Protein AF-A0A7S1YSC7-F1 (afdb_monomer)

Radius of gyration: 18.39 Å; Cα contacts (8 Å, |Δi|>4): 132; chains: 1; bounding box: 43×36×50 Å

Foldseek 3Di:
DVVLVCCVPPDDADQFHADPVRHFDADPVRDTHGLADPLLSVLSVLQCWQWDFDADDPPDDDPDPDRGDPPDGTDGPPVRHDQDWGADSVRHTDHDDDDD

Nearest PDB structures (foldseek):
  8e7f-assembly1_A  TM=5.819E-01  e=7.047E+00  Serratia marcescens

Structure (mmCIF, N/CA/C/O backbone):
data_AF-A0A7S1YSC7-F1
#
_entry.id   AF-A0A7S1YSC7-F1
#
loop_
_atom_site.group_PDB
_atom_site.id
_atom_site.type_symbol
_atom_site.label_atom_id
_atom_site.label_alt_id
_atom_site.label_comp_id
_atom_site.label_asym_id
_atom_site.label_entity_id
_atom_site.label_seq_id
_atom_site.pdbx_PDB_ins_code
_atom_site.Cartn_x
_atom_site.Cartn_y
_atom_site.Cartn_z
_atom_site.occupancy
_atom_site.B_iso_or_equiv
_atom_site.auth_seq_id
_atom_site.auth_comp_id
_atom_site.auth_asym_id
_atom_site.auth_atom_id
_atom_site.pdbx_PDB_model_num
ATOM 1 N N . GLU A 1 1 ? 6.825 -4.267 1.679 1.00 42.47 1 GLU A N 1
ATOM 2 C CA . GLU A 1 1 ? 6.262 -3.948 3.014 1.00 42.47 1 GLU A CA 1
ATOM 3 C C . GLU A 1 1 ? 6.248 -2.456 3.359 1.00 42.47 1 GLU A C 1
ATOM 5 O O . GLU A 1 1 ? 5.226 -1.999 3.853 1.00 42.47 1 GLU A O 1
ATOM 10 N N . ASN A 1 2 ? 7.294 -1.667 3.078 1.00 47.22 2 ASN A N 1
ATOM 11 C CA . ASN A 1 2 ? 7.318 -0.250 3.496 1.00 47.22 2 ASN A CA 1
ATOM 12 C C . ASN A 1 2 ? 6.261 0.647 2.818 1.00 47.22 2 ASN A C 1
ATOM 14 O O . ASN A 1 2 ? 5.615 1.432 3.502 1.00 47.22 2 ASN A O 1
ATOM 18 N N . MET A 1 3 ? 5.997 0.475 1.518 1.00 54.12 3 MET A N 1
ATOM 19 C CA . MET A 1 3 ? 5.081 1.360 0.773 1.00 54.12 3 MET A CA 1
ATOM 20 C C . MET A 1 3 ? 3.594 1.191 1.151 1.00 54.12 3 MET A C 1
ATOM 22 O O . MET A 1 3 ? 2.824 2.148 1.108 1.00 54.12 3 MET A O 1
ATOM 26 N N . GLY A 1 4 ? 3.187 -0.016 1.570 1.00 47.72 4 GLY A N 1
ATOM 27 C CA . GLY A 1 4 ? 1.819 -0.286 2.030 1.00 47.72 4 GLY A CA 1
ATOM 28 C C . GLY A 1 4 ? 1.536 0.318 3.406 1.00 47.72 4 GLY A C 1
ATOM 29 O O . GLY A 1 4 ? 0.453 0.849 3.644 1.00 47.72 4 GLY A O 1
ATOM 30 N N . ARG A 1 5 ? 2.538 0.303 4.295 1.00 52.19 5 ARG A N 1
ATOM 31 C CA . ARG A 1 5 ? 2.454 0.964 5.602 1.00 52.19 5 ARG A CA 1
ATOM 32 C C . ARG A 1 5 ? 2.412 2.482 5.449 1.00 52.19 5 ARG A C 1
ATOM 34 O O . ARG A 1 5 ? 1.575 3.117 6.079 1.00 52.19 5 ARG A O 1
ATOM 41 N N . GLU A 1 6 ? 3.262 3.036 4.588 1.00 53.00 6 GLU A N 1
ATOM 42 C CA . GLU A 1 6 ? 3.302 4.472 4.313 1.00 53.00 6 GLU A CA 1
ATOM 43 C C . GLU A 1 6 ? 1.995 4.954 3.667 1.00 53.00 6 GLU A C 1
ATOM 45 O O . GLU A 1 6 ? 1.407 5.906 4.161 1.00 53.00 6 GLU A O 1
ATOM 50 N N . SER A 1 7 ? 1.433 4.234 2.686 1.00 54.03 7 SER A N 1
ATOM 51 C CA . SER A 1 7 ? 0.123 4.592 2.106 1.00 54.03 7 SER A CA 1
ATOM 52 C C . SER A 1 7 ? -1.029 4.543 3.120 1.00 54.03 7 SER A C 1
ATOM 54 O O . SER A 1 7 ? -1.864 5.443 3.127 1.00 54.03 7 SER A O 1
ATOM 56 N N . MET A 1 8 ? -1.078 3.538 4.006 1.00 49.66 8 MET A N 1
ATOM 57 C CA . MET A 1 8 ? -2.132 3.466 5.035 1.00 49.66 8 MET A CA 1
ATOM 58 C C . MET A 1 8 ? -1.961 4.483 6.164 1.00 49.66 8 MET A C 1
ATOM 60 O O . MET A 1 8 ? -2.946 4.857 6.799 1.00 49.66 8 MET A O 1
ATOM 64 N N . GLN A 1 9 ? -0.729 4.912 6.444 1.00 50.12 9 GLN A N 1
ATOM 65 C CA . GLN A 1 9 ? -0.464 5.932 7.456 1.00 50.12 9 GLN A CA 1
ATOM 66 C C . GLN A 1 9 ? -0.640 7.355 6.923 1.00 50.12 9 GLN A C 1
ATOM 68 O O . GLN A 1 9 ? -1.117 8.203 7.674 1.00 50.12 9 GLN A O 1
ATOM 73 N N . LEU A 1 10 ? -0.276 7.629 5.665 1.00 46.81 10 LEU A N 1
ATOM 74 C CA . LEU A 1 10 ? -0.240 8.993 5.129 1.00 46.81 10 LEU A CA 1
ATOM 75 C C . LEU A 1 10 ? -1.554 9.450 4.478 1.00 46.81 10 LEU A C 1
ATOM 77 O O . LEU A 1 10 ? -1.802 10.651 4.431 1.00 46.81 10 LEU A O 1
ATOM 81 N N . TYR A 1 11 ? -2.413 8.536 4.012 1.00 48.41 11 TYR A N 1
ATOM 82 C CA . TYR A 1 11 ? -3.633 8.916 3.298 1.00 48.41 11 TYR A CA 1
ATOM 83 C C . TYR A 1 11 ? -4.860 8.130 3.786 1.00 48.41 11 TYR A C 1
ATOM 85 O O . TYR A 1 11 ? -5.121 7.007 3.361 1.00 48.41 11 TYR A O 1
ATOM 93 N N . SER A 1 12 ? -5.653 8.794 4.642 1.00 50.53 12 SER A N 1
ATOM 94 C CA . SER A 1 12 ? -7.122 8.935 4.491 1.00 50.53 12 SER A CA 1
ATOM 95 C C . SER A 1 12 ? -8.036 8.528 5.659 1.00 50.53 12 SER A C 1
ATOM 97 O O . SER A 1 12 ? -9.233 8.783 5.552 1.00 50.53 12 SER A O 1
ATOM 99 N N . THR A 1 13 ? -7.582 7.948 6.784 1.00 53.88 13 THR A N 1
ATOM 100 C CA . THR A 1 13 ? -8.562 7.539 7.838 1.00 53.88 13 THR A CA 1
ATOM 101 C C . THR A 1 13 ? -8.132 7.727 9.301 1.00 53.88 13 THR A C 1
ATOM 103 O O . THR A 1 13 ? -8.988 7.765 10.180 1.00 53.88 13 THR A O 1
ATOM 106 N N . GLY A 1 14 ? -6.844 7.932 9.598 1.00 60.59 14 GLY A N 1
ATOM 107 C CA . GLY A 1 14 ? -6.361 8.038 10.984 1.00 60.59 14 GLY A CA 1
ATOM 108 C C . GLY A 1 14 ? -6.187 6.675 11.677 1.00 60.59 14 GLY A C 1
ATOM 109 O O . GLY A 1 14 ? -6.375 5.623 11.072 1.00 60.59 14 GLY A O 1
ATOM 110 N N . LEU A 1 15 ? -5.755 6.677 12.946 1.00 66.19 15 LEU A N 1
ATOM 111 C CA . LEU A 1 15 ? -5.456 5.447 13.709 1.00 66.19 15 LEU A CA 1
ATOM 112 C C . LEU A 1 15 ? -6.704 4.784 14.313 1.00 66.19 15 LEU A C 1
ATOM 114 O O . LEU A 1 15 ? -6.716 3.568 14.520 1.00 66.19 15 LEU A O 1
ATOM 118 N N . TYR A 1 16 ? -7.750 5.569 14.582 1.00 70.19 16 TYR A N 1
ATOM 119 C CA . TYR A 1 16 ? -8.966 5.128 15.269 1.00 70.19 16 TYR A CA 1
ATOM 120 C C . TYR A 1 16 ? -10.214 5.435 14.450 1.00 70.19 16 TYR A C 1
ATOM 122 O O . TYR A 1 16 ? -10.295 6.487 13.817 1.00 70.19 16 TYR A O 1
ATOM 130 N N . LYS A 1 17 ? -11.175 4.506 14.456 1.00 72.06 17 LYS A N 1
ATOM 131 C CA . LYS A 1 17 ? -12.474 4.715 13.816 1.00 72.06 17 LYS A CA 1
ATOM 132 C C . LYS A 1 17 ? -13.188 5.853 14.535 1.00 72.06 17 LYS A C 1
ATOM 134 O O . LYS A 1 17 ? -13.108 5.966 15.758 1.00 72.06 17 LYS A O 1
ATOM 139 N N . LEU A 1 18 ? -13.875 6.691 13.772 1.00 79.56 18 LEU A N 1
ATOM 140 C CA . LEU A 1 18 ? -14.652 7.804 14.300 1.00 79.56 18 LEU A CA 1
ATOM 141 C C . LEU A 1 18 ? -16.141 7.539 14.075 1.00 79.56 18 LEU A C 1
ATOM 143 O O . LEU A 1 18 ? -16.540 6.959 13.064 1.00 79.56 18 LEU A O 1
ATOM 147 N N . ASN A 1 19 ? -16.954 7.983 15.022 1.00 77.12 19 ASN A N 1
ATOM 148 C CA . ASN A 1 19 ? -18.387 8.154 14.859 1.00 77.12 19 ASN A CA 1
ATOM 149 C C . ASN A 1 19 ? -18.673 9.220 13.789 1.00 77.12 19 ASN A C 1
ATOM 151 O O . ASN A 1 19 ? -17.807 10.012 13.410 1.00 77.12 19 ASN A O 1
ATOM 155 N N . ARG A 1 20 ? -19.926 9.291 13.327 1.00 76.38 20 ARG A N 1
ATOM 156 C CA . ARG A 1 20 ? -20.358 10.280 12.322 1.00 76.38 20 ARG A CA 1
ATOM 157 C C . ARG A 1 20 ? -20.215 11.735 12.795 1.00 76.38 20 ARG A C 1
ATOM 159 O O . ARG A 1 20 ? -20.161 12.638 11.970 1.00 76.38 20 ARG A O 1
ATOM 166 N N . ASP A 1 21 ? -20.150 11.944 14.105 1.00 78.00 21 ASP A N 1
ATOM 167 C CA . ASP A 1 21 ? -19.915 13.235 14.756 1.00 78.00 21 ASP A CA 1
ATOM 168 C C . ASP A 1 21 ? -18.418 13.567 14.942 1.00 78.00 21 ASP A C 1
ATOM 170 O O . ASP A 1 21 ? -18.084 14.621 15.477 1.00 78.00 21 ASP A O 1
ATOM 174 N N . GLY A 1 22 ? -17.511 12.688 14.499 1.00 70.69 22 GLY A N 1
ATOM 175 C CA . GLY A 1 22 ? -16.062 12.860 14.605 1.00 70.69 22 GLY A CA 1
ATOM 176 C C . GLY A 1 22 ? -15.455 12.422 15.941 1.00 70.69 22 GLY A C 1
ATOM 177 O O . GLY A 1 22 ? -14.237 12.503 16.101 1.00 70.69 22 GLY A O 1
ATOM 178 N N . THR A 1 23 ? -16.249 11.933 16.899 1.00 79.81 23 THR A N 1
ATOM 179 C CA . THR A 1 23 ? -15.720 11.392 18.162 1.00 79.81 23 THR A CA 1
ATOM 180 C C . THR A 1 23 ? -15.158 9.976 17.978 1.00 79.81 23 THR A C 1
ATOM 182 O O . THR A 1 23 ? -15.621 9.247 17.102 1.00 79.81 23 THR A O 1
ATOM 185 N N . PRO A 1 24 ? -14.164 9.531 18.770 1.00 77.69 24 PRO A N 1
ATOM 186 C CA . PRO A 1 24 ? -13.604 8.193 18.610 1.00 77.69 24 PRO A CA 1
ATOM 187 C C . PRO A 1 24 ? -14.609 7.088 18.950 1.00 77.69 24 PRO A C 1
ATOM 189 O O . PRO A 1 24 ? -15.189 7.082 20.038 1.00 77.69 24 PRO A O 1
ATOM 192 N N . LEU A 1 25 ? -14.757 6.122 18.045 1.00 79.00 25 LEU A N 1
ATOM 193 C CA . LEU A 1 25 ? -15.582 4.936 18.233 1.00 79.00 25 LEU A CA 1
ATOM 194 C C . LEU A 1 25 ? -14.929 4.015 19.276 1.00 79.00 25 LEU A C 1
ATOM 196 O O . LEU A 1 25 ? -13.736 3.698 19.189 1.00 79.00 25 LEU A O 1
ATOM 200 N N . ARG A 1 26 ? -15.716 3.593 20.268 1.00 79.75 26 ARG A N 1
ATOM 201 C CA . ARG A 1 26 ? -15.276 2.713 21.356 1.00 79.75 26 ARG A CA 1
ATOM 202 C C . ARG A 1 26 ? -16.052 1.401 21.341 1.00 79.75 26 ARG A C 1
ATOM 204 O O . ARG A 1 26 ? -17.230 1.394 20.996 1.00 79.75 26 ARG A O 1
ATOM 211 N N . ASP A 1 27 ? -15.384 0.312 21.700 1.00 74.31 27 ASP A N 1
ATOM 212 C CA . ASP A 1 27 ? -16.025 -0.988 21.901 1.00 74.31 27 ASP A CA 1
ATOM 213 C C . ASP A 1 27 ? -16.825 -1.037 23.219 1.00 74.31 27 ASP A C 1
ATOM 215 O O . ASP A 1 27 ? -16.868 -0.069 23.986 1.00 74.31 27 ASP A O 1
ATOM 219 N N . ALA A 1 28 ? -17.466 -2.179 23.484 1.00 72.88 28 ALA A N 1
ATOM 220 C CA . ALA A 1 28 ? -18.240 -2.412 24.704 1.00 72.88 28 ALA A CA 1
ATOM 221 C C . ALA A 1 28 ? -17.400 -2.316 25.997 1.00 72.88 28 ALA A C 1
ATOM 223 O O . ALA A 1 28 ? -17.955 -2.072 27.065 1.00 72.88 28 ALA A O 1
ATOM 224 N N . ASP A 1 29 ? -16.074 -2.446 25.896 1.00 76.31 29 ASP A N 1
ATOM 225 C CA . ASP A 1 29 ? -15.114 -2.306 26.993 1.00 76.31 29 ASP A CA 1
ATOM 226 C C . ASP A 1 29 ? -14.537 -0.877 27.097 1.00 76.31 29 ASP A C 1
ATOM 228 O O . ASP A 1 29 ? -13.626 -0.612 27.887 1.00 76.31 29 ASP A O 1
ATOM 232 N N . GLY A 1 30 ? -15.038 0.066 26.291 1.00 74.38 30 GLY A N 1
ATOM 233 C CA . GLY A 1 30 ? -14.601 1.459 26.269 1.00 74.38 30 GLY A CA 1
ATOM 234 C C . GLY A 1 30 ? -13.250 1.694 25.586 1.00 74.38 30 GLY A C 1
ATOM 235 O O . GLY A 1 30 ? -12.708 2.802 25.687 1.00 74.38 30 GLY A O 1
ATOM 236 N N . ARG A 1 31 ? -12.692 0.698 24.885 1.00 74.50 31 ARG A N 1
ATOM 237 C CA . ARG A 1 31 ? -11.422 0.822 24.159 1.00 74.50 31 ARG A CA 1
ATOM 238 C C . ARG A 1 31 ? -11.644 1.404 22.774 1.00 74.50 31 ARG A C 1
ATOM 240 O O . ARG A 1 31 ? -12.624 1.108 22.100 1.00 74.50 31 ARG A O 1
ATOM 247 N N . LEU A 1 32 ? -10.698 2.230 22.336 1.00 74.69 32 LEU A N 1
ATOM 248 C CA . LEU A 1 32 ? -10.709 2.822 21.001 1.00 74.69 32 LEU A CA 1
ATOM 249 C C . LEU A 1 32 ? -10.590 1.736 19.932 1.00 74.69 32 LEU A C 1
ATOM 251 O O . LEU A 1 32 ? -9.623 0.968 19.928 1.00 74.69 32 LEU A O 1
ATOM 255 N N . 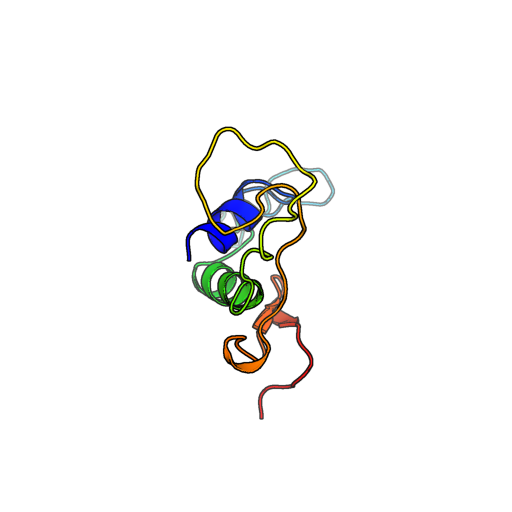GLN A 1 33 ? -11.528 1.716 18.990 1.00 69.94 33 GLN A N 1
ATOM 256 C CA . GLN A 1 33 ? -11.467 0.776 17.883 1.00 69.94 33 GLN A CA 1
ATOM 257 C C . GLN A 1 33 ? -10.473 1.282 16.835 1.00 69.94 33 GLN A C 1
ATOM 259 O O . GLN A 1 33 ? -10.617 2.379 16.289 1.00 69.94 33 GLN A O 1
ATOM 264 N N . LYS A 1 34 ? -9.434 0.490 16.560 1.00 70.56 34 LYS A N 1
ATOM 265 C CA . LYS A 1 34 ? -8.455 0.818 15.518 1.00 70.56 34 LYS A CA 1
ATOM 266 C C . LYS A 1 34 ? -9.116 0.751 14.142 1.00 70.56 34 LYS A C 1
ATOM 268 O O . LYS A 1 34 ? -9.980 -0.089 13.901 1.00 70.56 34 LYS A O 1
ATOM 273 N N . VAL A 1 35 ? -8.697 1.640 13.242 1.00 68.38 35 VAL A N 1
ATOM 274 C CA . VAL A 1 35 ? -9.179 1.648 11.849 1.00 68.38 35 VAL A CA 1
ATOM 275 C C . VAL A 1 35 ? -8.790 0.360 11.139 1.00 68.38 35 VAL A C 1
ATOM 277 O O . VAL A 1 35 ? -9.621 -0.234 10.465 1.00 68.38 35 VAL A O 1
ATOM 280 N N . TYR A 1 36 ? -7.553 -0.085 11.343 1.00 68.56 36 TYR A N 1
ATOM 281 C CA . TYR A 1 36 ? -6.983 -1.285 10.753 1.00 68.56 36 TYR A CA 1
ATOM 282 C C . TYR A 1 36 ? -6.294 -2.139 11.818 1.00 68.56 36 TYR A C 1
ATOM 284 O O . TYR A 1 36 ? -5.888 -1.672 12.885 1.00 68.56 36 TYR A O 1
ATOM 292 N N . GLU A 1 37 ? -6.089 -3.401 11.472 1.00 68.69 37 GLU A N 1
ATOM 293 C CA . GLU A 1 37 ? -5.278 -4.341 12.239 1.00 68.69 37 GLU A CA 1
ATOM 294 C C . GLU A 1 37 ? -4.046 -4.748 11.430 1.00 68.69 37 GLU A C 1
ATOM 296 O O . GLU A 1 37 ? -3.931 -4.442 10.244 1.00 68.69 37 GLU A O 1
ATOM 301 N N . ASN A 1 38 ? -3.117 -5.477 12.048 1.00 67.56 38 ASN A N 1
ATOM 302 C CA . ASN A 1 38 ? -1.893 -5.910 11.373 1.00 67.56 38 ASN A CA 1
ATOM 303 C C . ASN A 1 38 ? -2.183 -6.725 10.094 1.00 67.56 38 ASN A C 1
ATOM 305 O O . ASN A 1 38 ? -1.517 -6.571 9.073 1.00 67.56 38 ASN A O 1
ATOM 309 N N . HIS A 1 39 ? -3.235 -7.546 10.110 1.00 67.88 39 HIS A N 1
ATOM 310 C CA . HIS A 1 39 ? -3.619 -8.344 8.949 1.00 67.88 39 HIS A CA 1
ATOM 311 C C . HIS A 1 39 ? -4.147 -7.489 7.780 1.00 67.88 39 HIS A C 1
ATOM 313 O O . HIS A 1 39 ? -3.903 -7.829 6.621 1.00 67.88 39 HIS A O 1
ATOM 319 N N . HIS A 1 40 ? -4.796 -6.357 8.068 1.00 67.94 40 HIS A N 1
ATOM 320 C CA . HIS A 1 40 ? -5.222 -5.380 7.064 1.00 67.94 40 HIS A CA 1
ATOM 321 C C . HIS A 1 40 ? -4.015 -4.693 6.407 1.00 67.94 40 HIS A C 1
ATOM 323 O O . HIS A 1 40 ? -3.970 -4.556 5.187 1.00 67.94 40 HIS A O 1
ATOM 329 N N . VAL A 1 41 ? -2.983 -4.351 7.189 1.00 69.06 41 VAL A N 1
ATOM 330 C CA . VAL A 1 41 ? -1.731 -3.762 6.671 1.00 69.06 41 VAL A CA 1
ATOM 331 C C . VAL A 1 41 ? -0.994 -4.739 5.754 1.00 69.06 41 VAL A C 1
ATOM 333 O O . VAL A 1 41 ? -0.514 -4.357 4.684 1.00 69.06 41 VAL A O 1
ATOM 336 N N . MET A 1 42 ? -0.931 -6.014 6.143 1.00 70.69 42 MET A N 1
ATOM 337 C CA . MET A 1 42 ? -0.322 -7.065 5.323 1.00 70.69 42 MET A CA 1
ATOM 338 C C . MET A 1 42 ? -1.098 -7.292 4.027 1.00 70.69 42 MET A C 1
ATOM 340 O O . MET A 1 42 ? -0.493 -7.429 2.967 1.00 70.69 42 MET A O 1
ATOM 344 N N . SER A 1 43 ? -2.430 -7.293 4.101 1.00 71.94 43 SER A N 1
ATOM 345 C CA . SER A 1 43 ? -3.307 -7.408 2.937 1.00 71.94 43 SER A CA 1
ATOM 346 C C . SER A 1 43 ? -3.116 -6.244 1.961 1.00 71.94 43 SER A C 1
ATOM 348 O O . SER A 1 43 ? -2.859 -6.464 0.778 1.00 71.94 43 SER A O 1
ATOM 350 N N . ASN A 1 44 ? -3.131 -5.004 2.457 1.00 69.88 44 ASN A N 1
ATOM 351 C CA . ASN A 1 44 ? -2.934 -3.831 1.612 1.00 69.88 44 ASN A CA 1
ATOM 352 C C . ASN A 1 44 ? -1.516 -3.780 1.017 1.00 69.88 44 ASN A C 1
ATOM 354 O O . ASN A 1 44 ? -1.321 -3.435 -0.143 1.00 69.88 44 ASN A O 1
ATOM 358 N N . SER A 1 45 ? -0.504 -4.237 1.757 1.00 72.75 45 SER A N 1
ATOM 359 C CA . SER A 1 45 ? 0.862 -4.339 1.225 1.00 72.75 45 SER A CA 1
ATOM 360 C C . SER A 1 45 ? 0.966 -5.260 0.004 1.00 72.75 45 SER A C 1
ATOM 362 O O . SER A 1 45 ? 1.837 -5.046 -0.840 1.00 72.75 45 SER A O 1
ATOM 364 N N . ARG A 1 46 ? 0.070 -6.249 -0.132 1.00 76.12 46 ARG A N 1
ATOM 365 C CA . ARG A 1 46 ? 0.010 -7.121 -1.314 1.00 76.12 46 ARG A CA 1
ATOM 366 C C . ARG A 1 46 ? -0.521 -6.398 -2.553 1.00 76.12 46 ARG A C 1
ATOM 368 O O . ARG A 1 46 ? -0.152 -6.806 -3.649 1.00 76.12 46 ARG A O 1
ATOM 375 N N . LEU A 1 47 ? -1.318 -5.327 -2.418 1.00 73.19 47 LEU A N 1
ATOM 376 C CA . LEU A 1 47 ? -1.782 -4.522 -3.566 1.00 73.19 47 LEU A CA 1
ATOM 377 C C . LEU A 1 47 ? -0.618 -3.895 -4.338 1.00 73.19 47 LEU A C 1
ATOM 379 O O . LEU A 1 47 ? -0.697 -3.736 -5.54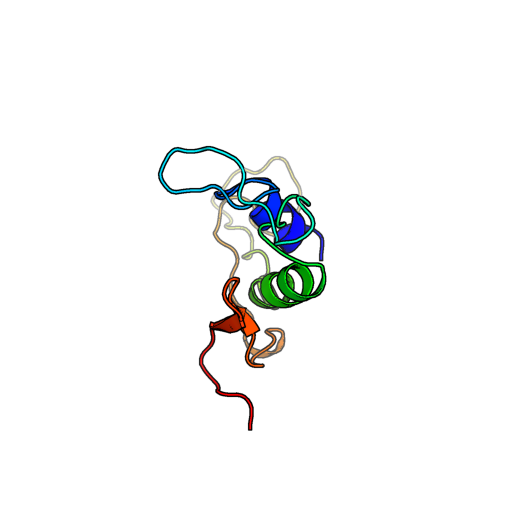8 1.00 73.19 47 LEU A O 1
ATOM 383 N N . PHE A 1 48 ? 0.479 -3.584 -3.654 1.00 70.81 48 PHE A N 1
ATOM 384 C CA . PHE A 1 48 ? 1.638 -2.934 -4.262 1.00 70.81 48 PHE A CA 1
ATOM 385 C C . PHE A 1 48 ? 2.709 -3.913 -4.760 1.00 70.81 48 PHE A C 1
ATOM 387 O O . PHE A 1 48 ? 3.759 -3.489 -5.239 1.00 70.81 48 PHE A O 1
ATOM 394 N N . THR A 1 49 ? 2.479 -5.224 -4.652 1.00 79.50 49 THR A N 1
ATOM 395 C CA . THR A 1 49 ? 3.410 -6.218 -5.209 1.00 79.50 49 THR A CA 1
ATOM 396 C C . THR A 1 49 ? 3.448 -6.117 -6.733 1.00 79.50 49 THR A C 1
ATOM 398 O O . THR A 1 49 ? 2.485 -5.689 -7.358 1.00 79.50 49 THR A O 1
ATOM 401 N N . GLY A 1 50 ? 4.570 -6.452 -7.363 1.00 78.06 50 GLY A N 1
ATOM 402 C CA . GLY A 1 50 ? 4.696 -6.402 -8.822 1.00 78.06 50 GLY A CA 1
ATOM 403 C C . GLY A 1 50 ? 4.782 -5.001 -9.441 1.00 78.06 50 GLY A C 1
ATOM 404 O O . GLY A 1 50 ? 5.035 -4.913 -10.637 1.00 78.06 50 GLY A O 1
ATOM 405 N N . PHE A 1 51 ? 4.636 -3.909 -8.686 1.00 81.19 51 PHE A N 1
ATOM 406 C CA . PHE A 1 51 ? 4.952 -2.576 -9.201 1.00 81.19 51 PHE A CA 1
ATOM 407 C C . PHE A 1 51 ? 6.467 -2.375 -9.257 1.00 81.19 51 PHE A C 1
ATOM 409 O O . PHE A 1 51 ? 7.165 -2.549 -8.258 1.00 81.19 51 PHE A O 1
ATOM 416 N N . TRP A 1 52 ? 6.969 -2.008 -10.434 1.00 81.31 52 TRP A N 1
ATOM 417 C CA . TRP A 1 52 ? 8.379 -1.703 -10.661 1.00 81.31 52 TRP A CA 1
ATOM 418 C C . TRP A 1 52 ? 8.534 -0.358 -11.365 1.00 81.31 52 TRP A C 1
ATOM 420 O O . TRP A 1 52 ? 7.658 0.072 -12.120 1.00 81.31 52 TRP A O 1
ATOM 430 N N . ASN A 1 53 ? 9.661 0.314 -11.137 1.00 81.44 53 ASN A N 1
ATOM 431 C CA . ASN A 1 53 ? 9.943 1.590 -11.784 1.00 81.44 53 ASN A CA 1
ATOM 432 C C . ASN A 1 53 ? 10.049 1.421 -13.303 1.00 81.44 53 ASN A C 1
ATOM 434 O O . ASN A 1 53 ? 10.674 0.481 -13.797 1.00 81.44 53 ASN A O 1
ATOM 438 N N . SER A 1 54 ? 9.464 2.353 -14.054 1.00 80.50 54 SER A N 1
ATOM 439 C CA . SER A 1 54 ? 9.623 2.360 -15.508 1.00 80.50 54 SER A CA 1
ATOM 440 C C . SER A 1 54 ? 11.083 2.630 -15.885 1.00 80.50 54 SER A C 1
ATOM 442 O O . SER A 1 54 ? 11.838 3.238 -15.129 1.00 80.50 54 SER A O 1
ATOM 444 N N . ILE A 1 55 ? 11.492 2.194 -17.073 1.00 80.06 55 ILE A N 1
ATOM 445 C CA . ILE A 1 55 ? 12.823 2.489 -17.616 1.00 80.06 55 ILE A CA 1
ATOM 446 C C . ILE A 1 55 ? 12.931 3.998 -17.876 1.00 80.06 55 ILE A C 1
ATOM 448 O O . ILE A 1 55 ? 11.955 4.621 -18.309 1.00 80.06 55 ILE A O 1
ATOM 452 N N . ARG A 1 56 ? 14.104 4.581 -17.604 1.00 78.81 56 ARG A N 1
ATOM 453 C CA . ARG A 1 56 ? 14.390 6.004 -17.836 1.00 78.81 56 ARG A CA 1
ATOM 454 C C . ARG A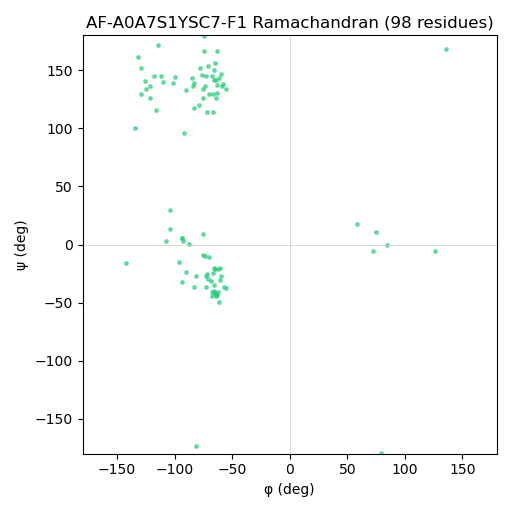 1 56 ? 14.204 6.381 -19.310 1.00 78.81 56 ARG A C 1
ATOM 456 O O . ARG A 1 56 ? 14.661 5.666 -20.202 1.00 78.81 56 ARG A O 1
ATOM 463 N N . ARG A 1 57 ? 13.567 7.527 -19.571 1.00 74.12 57 ARG A N 1
ATOM 464 C CA . ARG A 1 57 ? 13.479 8.106 -20.920 1.00 74.12 57 ARG A CA 1
ATOM 465 C C . ARG A 1 57 ? 14.743 8.907 -21.224 1.00 74.12 57 ARG A C 1
ATOM 467 O O . ARG A 1 57 ? 15.224 9.640 -20.369 1.00 74.12 57 ARG A O 1
ATOM 474 N N . GLY A 1 58 ? 15.263 8.797 -22.445 1.00 71.75 58 GLY A N 1
ATOM 475 C CA . GLY A 1 58 ? 16.486 9.503 -22.855 1.00 71.75 58 GLY A CA 1
ATOM 476 C C . GLY A 1 58 ? 16.337 11.023 -22.999 1.00 71.75 58 GLY A C 1
ATOM 477 O O . GLY A 1 58 ? 17.337 11.706 -23.153 1.00 71.75 58 GLY A O 1
ATOM 478 N N . ASN A 1 59 ? 15.111 11.549 -22.960 1.00 78.44 59 ASN A N 1
ATOM 479 C CA . ASN A 1 59 ? 14.798 12.973 -23.101 1.00 78.44 59 ASN A CA 1
ATOM 480 C C . ASN A 1 59 ? 14.444 13.660 -21.769 1.00 78.44 59 ASN A C 1
ATOM 482 O O . ASN A 1 59 ? 13.862 14.743 -21.783 1.00 78.44 59 ASN A O 1
ATOM 486 N N . VAL A 1 60 ? 14.719 13.011 -20.636 1.00 71.62 60 VAL A N 1
ATOM 487 C CA . VAL A 1 60 ? 14.516 13.570 -19.297 1.00 71.62 60 VAL A CA 1
ATOM 488 C C . VAL A 1 60 ? 15.880 13.682 -18.633 1.00 71.62 60 VAL A C 1
ATOM 490 O O . VAL A 1 60 ? 16.535 12.669 -18.393 1.00 71.62 60 VAL A O 1
ATOM 493 N N . GLU A 1 61 ? 16.291 14.915 -18.352 1.00 71.50 61 GLU A N 1
ATOM 494 C CA . GLU A 1 61 ? 17.489 15.202 -17.566 1.00 71.50 61 GLU A CA 1
ATOM 495 C C . GLU A 1 61 ? 17.209 14.847 -16.100 1.00 71.50 61 GLU A C 1
ATOM 497 O O . GLU A 1 61 ? 16.355 15.453 -15.451 1.00 71.50 61 GLU A O 1
ATOM 502 N N . ASP A 1 62 ? 17.907 13.839 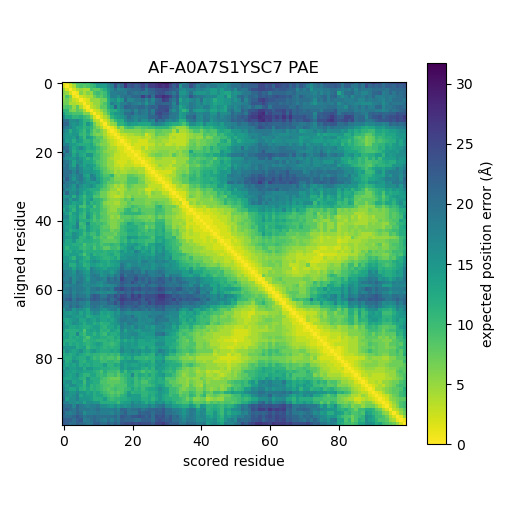-15.588 1.00 68.62 62 ASP A N 1
ATOM 503 C CA . ASP A 1 62 ? 17.901 13.455 -14.177 1.00 68.62 62 ASP A CA 1
ATOM 504 C C . ASP A 1 62 ? 19.357 13.464 -13.700 1.00 68.62 62 ASP A C 1
ATOM 506 O O . ASP A 1 62 ? 20.247 12.962 -14.3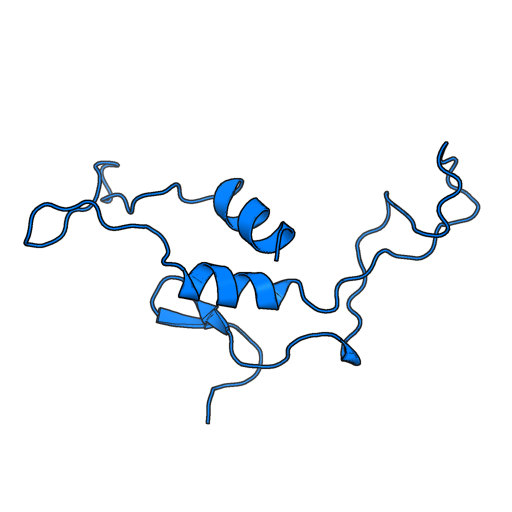89 1.00 68.62 62 ASP A O 1
ATOM 510 N N . ILE A 1 63 ? 19.604 14.069 -12.538 1.00 70.44 63 ILE A N 1
ATOM 511 C CA . ILE A 1 63 ? 20.946 14.170 -11.945 1.00 70.44 63 ILE A CA 1
ATOM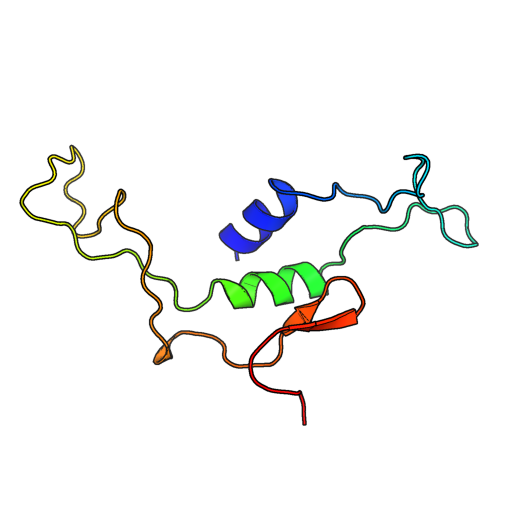 512 C C . ILE A 1 63 ? 21.446 12.777 -11.536 1.00 70.44 63 ILE A C 1
ATOM 514 O O . ILE A 1 63 ? 22.651 12.539 -11.464 1.00 70.44 63 ILE A O 1
ATOM 518 N N . ASP A 1 64 ? 20.533 11.840 -11.280 1.00 68.56 64 ASP A N 1
ATOM 519 C CA . ASP A 1 64 ? 20.891 10.487 -10.889 1.00 68.56 64 ASP A CA 1
ATOM 520 C C . ASP A 1 64 ? 21.190 9.574 -12.097 1.00 68.56 64 ASP A C 1
ATOM 522 O O . ASP A 1 64 ? 20.448 9.497 -13.079 1.00 68.56 64 ASP A O 1
ATOM 526 N N . HIS A 1 65 ? 22.260 8.784 -11.991 1.00 68.31 65 HIS A N 1
ATOM 527 C CA . HIS A 1 65 ? 22.682 7.795 -12.991 1.00 68.31 65 HIS A CA 1
ATOM 528 C C . HIS A 1 65 ? 21.823 6.514 -12.993 1.00 68.31 65 HIS A C 1
ATOM 530 O O . HIS A 1 65 ? 22.159 5.538 -13.665 1.00 68.31 65 HIS A O 1
ATOM 536 N N . SER A 1 66 ? 20.710 6.491 -12.258 1.00 74.44 66 SER A N 1
ATOM 537 C CA . SER A 1 66 ? 19.772 5.369 -12.252 1.00 74.44 66 SER A CA 1
ATOM 538 C C . SER A 1 66 ? 19.224 5.071 -13.654 1.00 74.44 66 SER A C 1
ATOM 540 O O . SER A 1 66 ? 18.838 5.970 -14.403 1.00 74.44 66 SER A O 1
ATOM 542 N N . THR A 1 67 ? 19.127 3.784 -13.993 1.00 77.50 67 THR A N 1
ATOM 543 C CA . THR A 1 67 ? 18.459 3.283 -15.209 1.00 77.50 67 THR A CA 1
ATOM 544 C C . THR A 1 67 ? 16.930 3.331 -15.117 1.00 77.50 67 THR A C 1
ATOM 546 O O . THR A 1 67 ? 16.233 3.114 -16.112 1.00 77.50 67 THR A O 1
ATOM 549 N N . HIS A 1 68 ? 16.400 3.630 -13.933 1.00 79.69 68 HIS A N 1
ATOM 550 C CA . HIS A 1 68 ? 14.974 3.701 -13.655 1.00 79.69 68 HIS A CA 1
ATOM 551 C C . HIS A 1 68 ? 14.492 5.151 -13.625 1.00 79.69 68 HIS A C 1
ATOM 553 O O . HIS A 1 68 ? 15.146 6.023 -13.057 1.00 79.69 68 HIS A O 1
ATOM 559 N N . SER A 1 69 ? 13.316 5.385 -14.197 1.00 77.56 69 SER A N 1
ATOM 560 C CA . SER A 1 69 ? 12.621 6.666 -14.151 1.00 77.56 69 SER A CA 1
ATOM 561 C C . SER A 1 69 ? 11.989 6.889 -12.777 1.00 77.56 69 SER A C 1
ATOM 563 O O . SER A 1 69 ? 11.324 5.998 -12.250 1.00 77.56 69 SER A O 1
ATOM 565 N N . ARG A 1 70 ? 12.168 8.095 -12.225 1.00 74.69 70 ARG A N 1
ATOM 566 C CA . ARG A 1 70 ? 11.450 8.588 -11.033 1.00 74.69 70 ARG A CA 1
ATOM 567 C C . ARG A 1 70 ? 10.231 9.447 -11.361 1.00 74.69 70 ARG A C 1
ATOM 569 O O . ARG A 1 70 ? 9.432 9.727 -10.477 1.00 74.69 70 ARG A O 1
ATOM 576 N N . GLN A 1 71 ? 10.127 9.897 -12.609 1.00 76.38 71 GLN A N 1
ATOM 577 C CA . GLN A 1 71 ? 9.052 10.772 -13.080 1.00 76.38 71 GLN A CA 1
ATOM 578 C C . GLN A 1 71 ? 7.907 9.963 -13.692 1.00 76.38 71 GLN A C 1
ATOM 580 O O . GLN A 1 71 ? 6.745 10.357 -13.625 1.00 76.38 71 GLN A O 1
ATOM 585 N N . ASP A 1 72 ? 8.235 8.828 -14.311 1.00 79.69 72 ASP A N 1
ATOM 586 C CA . ASP A 1 72 ? 7.234 7.951 -14.897 1.00 79.69 72 ASP A CA 1
ATOM 587 C C . ASP A 1 72 ? 6.508 7.135 -13.821 1.00 79.69 72 ASP A C 1
ATOM 589 O O . ASP A 1 72 ? 7.128 6.697 -12.847 1.00 79.69 72 ASP A O 1
ATOM 593 N N . PRO A 1 73 ? 5.211 6.848 -14.027 1.00 80.62 73 PRO A N 1
ATOM 594 C CA . PRO A 1 73 ? 4.486 5.945 -13.150 1.00 80.62 73 PRO A CA 1
ATOM 595 C C . PRO A 1 73 ? 5.130 4.552 -13.146 1.00 80.62 73 PRO A C 1
ATOM 597 O O . PRO A 1 73 ? 5.636 4.068 -14.167 1.00 80.62 73 PRO A O 1
ATOM 600 N N . MET A 1 74 ? 5.068 3.879 -11.994 1.00 82.44 74 MET A N 1
ATOM 601 C CA . MET A 1 74 ? 5.460 2.474 -11.887 1.00 82.44 74 MET A CA 1
ATOM 602 C C . MET A 1 74 ? 4.584 1.602 -12.791 1.00 82.44 74 MET A C 1
ATOM 604 O O . MET A 1 74 ? 3.380 1.826 -12.926 1.00 82.44 74 MET A O 1
ATOM 608 N N . ARG A 1 75 ? 5.190 0.580 -13.394 1.00 82.19 75 ARG A N 1
ATOM 609 C CA . ARG A 1 75 ? 4.501 -0.404 -14.233 1.00 82.19 75 ARG A CA 1
ATOM 610 C C . ARG A 1 75 ? 4.231 -1.675 -13.445 1.00 82.19 75 ARG A C 1
ATOM 612 O O . ARG A 1 75 ? 5.058 -2.101 -12.641 1.00 82.19 75 ARG A O 1
ATOM 619 N N . LEU A 1 76 ? 3.086 -2.294 -13.715 1.00 81.81 76 LEU A N 1
ATOM 620 C CA . LEU A 1 76 ? 2.718 -3.570 -13.121 1.00 81.81 76 LEU A CA 1
ATOM 621 C C . LEU A 1 76 ? 3.362 -4.729 -13.894 1.00 81.81 76 LEU A C 1
ATOM 623 O O . LEU A 1 76 ? 3.047 -4.973 -15.057 1.00 81.81 76 LEU A O 1
ATOM 627 N N . HIS A 1 77 ? 4.225 -5.477 -13.219 1.00 83.12 77 HIS A N 1
ATOM 628 C CA . HIS A 1 77 ? 4.730 -6.770 -13.658 1.00 83.12 77 HIS A CA 1
ATOM 629 C C . HIS A 1 77 ? 3.828 -7.868 -13.095 1.00 83.12 77 HIS A C 1
ATOM 631 O O . HIS A 1 77 ? 3.995 -8.304 -11.957 1.00 83.12 77 HIS A O 1
ATOM 637 N N . VAL A 1 78 ? 2.871 -8.320 -13.910 1.00 80.56 78 VAL A N 1
ATOM 638 C CA . VAL A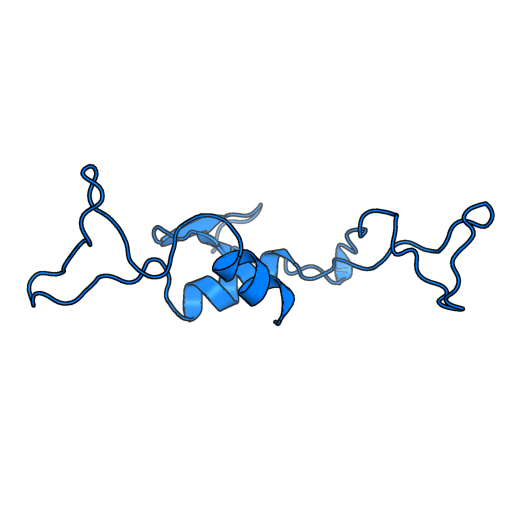 1 78 ? 1.815 -9.266 -13.501 1.00 80.56 78 VAL A CA 1
ATOM 639 C C . VAL A 1 78 ? 2.387 -10.557 -12.899 1.00 80.56 78 VAL A C 1
ATOM 641 O O . VAL A 1 78 ? 1.865 -11.044 -11.904 1.00 80.56 78 VAL A O 1
ATOM 644 N N . ASN A 1 79 ? 3.506 -11.068 -13.426 1.00 83.25 79 ASN A N 1
ATOM 645 C CA . ASN A 1 79 ? 4.163 -12.285 -12.919 1.00 83.25 79 ASN A CA 1
ATOM 646 C C . ASN A 1 79 ? 4.709 -12.147 -11.486 1.00 83.25 79 ASN A C 1
ATOM 648 O O . ASN A 1 79 ? 4.938 -13.147 -10.814 1.00 83.25 79 ASN A O 1
ATOM 652 N N . ASN A 1 80 ? 4.934 -10.917 -11.027 1.00 80.81 80 ASN A N 1
ATOM 653 C CA . ASN A 1 80 ? 5.451 -10.596 -9.698 1.00 80.81 80 ASN A CA 1
ATOM 654 C C . ASN A 1 80 ? 4.359 -10.000 -8.794 1.00 80.81 80 ASN A C 1
ATOM 656 O O . ASN A 1 80 ? 4.653 -9.593 -7.668 1.00 80.81 80 ASN A O 1
ATOM 660 N N . HIS A 1 81 ? 3.122 -9.914 -9.291 1.00 81.69 81 HIS A N 1
ATOM 661 C CA . HIS A 1 81 ? 1.978 -9.421 -8.546 1.00 81.69 81 HIS A CA 1
ATOM 662 C C . HIS A 1 81 ? 1.286 -10.574 -7.819 1.00 81.69 81 HIS A C 1
ATOM 664 O O . HIS A 1 81 ? 1.004 -11.628 -8.391 1.00 81.69 81 HIS A O 1
ATOM 670 N N . ASP A 1 82 ? 0.982 -10.364 -6.546 1.00 79.06 82 ASP A N 1
ATOM 671 C CA . ASP A 1 82 ? 0.108 -11.245 -5.790 1.00 79.06 82 ASP A CA 1
ATOM 672 C C . ASP A 1 82 ? -1.308 -11.128 -6.379 1.00 79.06 82 ASP A C 1
ATOM 674 O O . ASP A 1 82 ? -1.940 -10.081 -6.288 1.00 79.06 82 ASP A O 1
ATOM 678 N N . LEU A 1 83 ? -1.818 -12.202 -6.981 1.00 76.06 83 LEU A N 1
ATOM 679 C CA . LEU A 1 83 ? -3.178 -12.277 -7.539 1.00 76.06 83 LEU A CA 1
ATOM 680 C C . LEU A 1 83 ? -4.200 -12.851 -6.544 1.00 76.06 83 LEU A C 1
ATOM 682 O O . LEU A 1 83 ? -5.346 -13.113 -6.909 1.00 76.06 83 LEU A O 1
ATOM 686 N N . SER A 1 84 ? -3.785 -13.097 -5.301 1.00 77.94 84 SER A N 1
ATOM 687 C CA . SER A 1 84 ? -4.656 -13.653 -4.272 1.00 77.94 84 SER A CA 1
ATOM 688 C C . SER A 1 84 ? -5.698 -12.616 -3.839 1.00 77.94 84 SER A C 1
ATOM 690 O O . SER A 1 84 ? -5.429 -11.407 -3.903 1.00 77.94 84 SER A O 1
ATOM 692 N N . PRO A 1 85 ? -6.862 -13.069 -3.345 1.00 75.38 85 PRO A N 1
ATOM 693 C CA . PRO A 1 85 ? -7.844 -12.191 -2.727 1.00 75.38 85 PRO A CA 1
ATOM 694 C C . PRO A 1 85 ? -7.199 -11.393 -1.591 1.00 75.38 85 PRO A C 1
ATOM 696 O O . PRO A 1 85 ? -6.477 -11.951 -0.757 1.00 75.38 85 PRO A O 1
ATOM 699 N N . LYS A 1 86 ? -7.458 -10.087 -1.542 1.00 76.81 86 LYS A N 1
ATOM 700 C CA . LYS A 1 86 ? -6.973 -9.208 -0.472 1.00 76.81 86 LYS A CA 1
ATOM 701 C C . LYS A 1 86 ? -8.164 -8.781 0.363 1.00 76.81 86 LYS A C 1
ATOM 703 O O . LYS A 1 86 ? -9.232 -8.533 -0.172 1.00 76.81 86 LYS A O 1
ATOM 708 N N . ARG A 1 87 ? -8.007 -8.728 1.678 1.00 72.50 87 ARG A N 1
ATOM 709 C CA . ARG A 1 87 ? -9.041 -8.214 2.575 1.00 72.50 87 ARG A CA 1
ATOM 710 C C . ARG A 1 87 ? -9.156 -6.696 2.494 1.00 72.50 87 ARG A C 1
ATOM 712 O O . ARG A 1 87 ? -8.127 -6.014 2.483 1.00 72.50 87 ARG A O 1
ATOM 719 N N . ASP A 1 88 ? -10.396 -6.225 2.461 1.00 71.00 88 ASP A N 1
ATOM 720 C CA . ASP A 1 88 ? -10.793 -4.836 2.684 1.00 71.00 88 ASP A CA 1
ATOM 721 C C . ASP A 1 88 ? -10.707 -4.488 4.179 1.00 71.00 88 ASP A C 1
ATOM 723 O O . ASP A 1 88 ? -10.626 -5.366 5.033 1.00 71.00 88 ASP A O 1
ATOM 727 N N . LEU A 1 89 ? -10.770 -3.200 4.499 1.00 70.69 89 LEU A N 1
ATOM 728 C CA . LEU A 1 89 ? -10.778 -2.659 5.857 1.00 70.69 89 LEU A CA 1
ATOM 729 C C . LEU A 1 89 ? -12.030 -3.033 6.676 1.00 70.69 89 LEU A C 1
ATOM 731 O O . LEU A 1 89 ? -12.024 -2.941 7.904 1.00 70.69 89 LEU A O 1
ATOM 735 N N . ASN A 1 90 ? -13.111 -3.421 5.999 1.00 69.88 90 ASN A N 1
ATOM 736 C CA . ASN A 1 90 ? -14.379 -3.830 6.606 1.00 69.88 90 ASN A CA 1
ATOM 737 C C . ASN A 1 90 ? -14.576 -5.355 6.578 1.00 69.88 90 ASN A C 1
ATOM 739 O O . ASN A 1 90 ? -15.707 -5.814 6.440 1.00 69.88 90 ASN A O 1
ATOM 743 N N . ASP A 1 91 ? -13.488 -6.134 6.626 1.00 69.62 91 ASP A N 1
ATOM 744 C CA . ASP A 1 91 ? -13.502 -7.604 6.498 1.00 69.6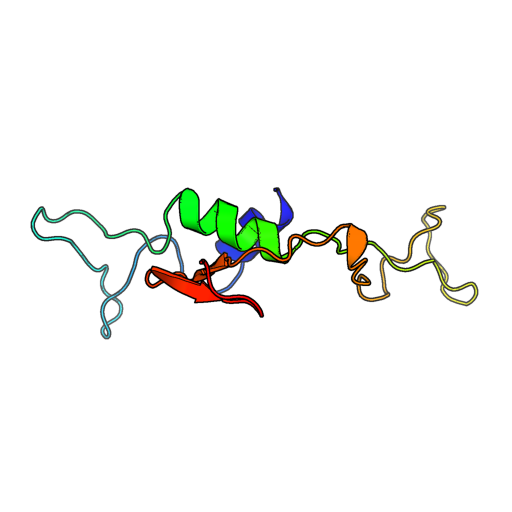2 91 ASP A CA 1
ATOM 745 C C . ASP A 1 91 ? -14.114 -8.129 5.177 1.00 69.62 91 ASP A C 1
ATOM 747 O O . ASP A 1 91 ? -14.449 -9.307 5.044 1.00 69.62 91 ASP A O 1
ATOM 751 N N . GLY A 1 92 ? -14.227 -7.262 4.167 1.00 72.44 92 GLY A N 1
ATOM 752 C CA . GLY A 1 92 ? -14.584 -7.625 2.795 1.00 72.44 92 GLY A CA 1
ATOM 753 C C . GLY A 1 92 ? -13.390 -8.149 1.992 1.00 72.44 92 GLY A C 1
ATOM 754 O O . GLY A 1 92 ? -12.287 -8.302 2.516 1.00 72.44 92 GLY A O 1
ATOM 755 N N . TRP A 1 93 ? -13.589 -8.380 0.692 1.00 70.62 93 TRP A N 1
ATOM 756 C CA . TRP A 1 93 ? -12.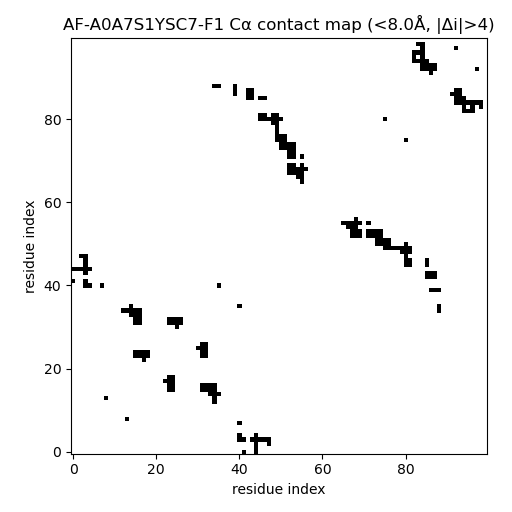525 -8.775 -0.238 1.00 70.62 93 TRP A CA 1
ATOM 757 C C . TRP A 1 93 ? -12.404 -7.774 -1.391 1.00 70.62 93 TRP A C 1
ATOM 759 O O . TRP A 1 93 ? -13.403 -7.349 -1.963 1.00 70.62 93 TRP A O 1
ATOM 769 N N . VAL A 1 94 ? -11.169 -7.422 -1.735 1.00 69.56 94 VAL A N 1
ATOM 770 C CA . VAL A 1 94 ? -10.765 -6.562 -2.849 1.00 69.56 94 VAL A CA 1
ATOM 771 C C . VAL A 1 94 ? -9.823 -7.363 -3.748 1.00 69.56 94 VAL A C 1
ATOM 773 O O . VAL A 1 94 ? -8.814 -7.906 -3.290 1.00 69.56 94 VAL A O 1
ATOM 776 N N . GLY A 1 95 ? -10.149 -7.429 -5.037 1.00 64.25 95 GLY A N 1
ATOM 777 C CA . GLY A 1 95 ? -9.343 -8.087 -6.065 1.00 64.25 95 GLY A CA 1
ATOM 778 C C . GLY A 1 95 ? -10.168 -8.946 -7.020 1.00 64.25 95 GLY A C 1
ATOM 779 O O . GLY A 1 95 ? -11.336 -9.233 -6.774 1.00 64.25 95 GLY A O 1
ATOM 780 N N . ASP A 1 96 ? -9.527 -9.373 -8.106 1.00 57.69 96 ASP A N 1
ATOM 781 C CA . ASP A 1 96 ? -10.186 -10.042 -9.238 1.00 57.69 96 ASP A CA 1
ATOM 782 C C . ASP A 1 96 ? -10.609 -11.495 -8.956 1.00 57.69 96 ASP A C 1
ATOM 784 O O . ASP A 1 96 ? -11.298 -12.112 -9.769 1.00 57.69 96 ASP A O 1
ATOM 788 N N . ARG A 1 97 ? -10.174 -12.085 -7.834 1.00 56.66 97 ARG A N 1
ATOM 789 C CA . ARG A 1 97 ? -10.429 -13.493 -7.495 1.00 56.66 97 ARG A CA 1
ATOM 790 C C . ARG A 1 97 ? -10.991 -13.617 -6.083 1.00 56.66 97 ARG A C 1
ATOM 792 O O . ARG A 1 97 ? -10.410 -13.086 -5.140 1.00 56.66 97 ARG A O 1
ATOM 799 N N . TYR A 1 98 ? -12.100 -14.345 -5.948 1.00 53.34 98 TYR A N 1
ATOM 800 C CA . TYR A 1 98 ? -12.662 -14.742 -4.656 1.00 53.34 98 TYR A CA 1
ATOM 801 C C . TYR A 1 98 ? -11.802 -15.841 -4.011 1.00 53.34 98 TYR A C 1
ATOM 803 O O . TYR A 1 98 ? -11.252 -16.677 -4.735 1.00 53.34 98 TYR A O 1
ATOM 811 N N . PRO A 1 99 ? -11.665 -15.863 -2.672 1.00 55.88 99 PRO A N 1
ATOM 812 C CA . PRO A 1 99 ? -11.108 -17.023 -1.989 1.00 55.88 99 PRO A CA 1
ATOM 813 C C . PRO A 1 99 ? -12.042 -18.216 -2.220 1.00 55.88 99 PRO A C 1
ATOM 815 O O . PRO A 1 99 ? -13.255 -18.069 -2.064 1.00 55.88 99 PRO A O 1
ATOM 818 N N . LEU A 1 100 ? -11.476 -19.354 -2.632 1.00 55.28 100 LEU A N 1
ATOM 819 C CA . LEU A 1 100 ? -12.181 -20.639 -2.686 1.00 55.28 100 LEU A CA 1
ATOM 820 C C . LEU A 1 100 ? -12.424 -21.182 -1.276 1.00 55.28 100 LEU A C 1
ATOM 822 O O . LEU A 1 100 ? -11.516 -21.007 -0.428 1.00 55.28 100 LEU A O 1
#

Organism: NCBI:txid49249

Secondary structure (DSSP, 8-state):
-HHHHHHHHHSSS-SB-B-TTSPBPB-TTSPBPBS--HHHHHHHHHHTTTEEPPBPPTTS--SS--SB-SSSPPEE-GGGS--S-EE-TTS-EESSS---

pLDDT: mean 70.44, std 10.06, range [42.47, 83.25]

Mean predicted aligned error: 11.92 Å

Solvent-accessible surface area (backbone atoms only — not comparable to full-atom values): 6212 Å² total; per-residue (Å²): 108,68,69,33,50,49,48,62,71,74,60,87,69,68,72,46,35,57,41,99,87,68,48,78,33,56,49,98,85,69,46,76,37,56,45,67,52,75,68,41,48,56,30,48,26,40,73,61,38,26,57,40,66,27,73,47,59,94,88,58,95,61,97,63,90,62,69,51,26,88,85,51,70,63,42,78,40,69,93,59,33,65,75,65,56,22,53,37,81,81,80,44,76,48,68,99,35,81,80,129

Sequence (100 aa):
ENMGRESMQLYSTGLYKLNRDGTPLRDADGRLQKVYENHHVMSNSRLFTGFWNSIRRGNVEDIDHSTHSRQDPMRLHVNNHDLSPKRDLNDGWVGDRYPL